Protein AF-A0A672Y900-F1 (afdb_monomer_lite)

Secondary structure (DSSP, 8-state):
-PPPPGGG-SSHHHHHHHHHHHHHHHHHHHH--TTSHHHHHHHHHHHHHHHHHHHHHHHHHIIIIIHHHHHHHS---S---THHHHHHHHHHHHHHHHHHHHHHHHHHHHHHT--

Structure (mmCIF, N/CA/C/O backbone):
data_AF-A0A672Y900-F1
#
_entry.id   AF-A0A672Y900-F1
#
loop_
_atom_site.group_PDB
_atom_site.id
_atom_site.type_symbol
_atom_site.label_atom_id
_atom_site.label_alt_id
_atom_site.label_comp_id
_atom_site.label_asym_id
_atom_site.label_entity_id
_atom_site.label_seq_id
_atom_site.pdbx_PDB_ins_code
_atom_site.Cartn_x
_atom_site.Cartn_y
_atom_site.Cartn_z
_atom_site.occupancy
_atom_site.B_iso_or_equiv
_atom_site.auth_seq_id
_atom_site.auth_comp_id
_atom_site.auth_asym_id
_atom_site.auth_atom_id
_atom_site.pdbx_PDB_model_num
ATOM 1 N N . MET A 1 1 ? -4.974 7.017 -25.668 1.00 62.59 1 MET A N 1
ATOM 2 C CA . MET A 1 1 ? -3.830 6.103 -25.881 1.00 62.59 1 MET A CA 1
ATOM 3 C C . MET A 1 1 ? -4.313 4.698 -25.581 1.00 62.59 1 MET A C 1
ATOM 5 O O . MET A 1 1 ? -5.088 4.553 -24.643 1.00 62.59 1 MET A O 1
ATOM 9 N N . ALA A 1 2 ? -3.937 3.707 -26.391 1.00 77.31 2 ALA A N 1
ATOM 10 C CA . ALA A 1 2 ? -4.138 2.308 -26.013 1.00 77.31 2 ALA A CA 1
ATOM 11 C C . ALA A 1 2 ? -3.271 1.990 -24.777 1.00 77.31 2 ALA A C 1
ATOM 13 O O . ALA A 1 2 ? -2.230 2.638 -24.615 1.00 77.31 2 ALA A O 1
ATOM 14 N N . PRO A 1 3 ? -3.694 1.067 -23.896 1.00 85.94 3 PRO A N 1
ATOM 15 C CA . PRO A 1 3 ? -2.847 0.614 -22.799 1.00 85.94 3 PRO A CA 1
ATOM 16 C C . PRO A 1 3 ? -1.556 -0.009 -23.344 1.00 85.94 3 PRO A C 1
ATOM 18 O O . PRO A 1 3 ? -1.528 -0.524 -24.465 1.00 85.94 3 PRO A O 1
ATOM 21 N N . PHE A 1 4 ? -0.483 0.073 -22.557 1.00 91.62 4 PHE A N 1
ATOM 22 C CA . PHE A 1 4 ? 0.737 -0.672 -22.852 1.00 91.62 4 PHE A CA 1
ATOM 23 C C . PHE A 1 4 ? 0.454 -2.184 -22.772 1.00 91.62 4 PHE A C 1
ATOM 25 O O . PHE A 1 4 ? -0.449 -2.576 -22.033 1.00 91.62 4 PHE A O 1
ATOM 32 N N . PRO A 1 5 ? 1.183 -3.027 -23.526 1.00 95.81 5 PRO A N 1
ATOM 33 C CA . PRO A 1 5 ? 1.076 -4.479 -23.398 1.00 95.81 5 PRO A CA 1
ATOM 34 C C . PRO A 1 5 ? 1.406 -4.953 -21.976 1.00 95.81 5 PRO A C 1
ATOM 36 O O . PRO A 1 5 ? 2.315 -4.410 -21.342 1.00 95.81 5 PRO A O 1
ATOM 39 N N . ASP A 1 6 ? 0.700 -5.980 -21.502 1.00 94.25 6 ASP A N 1
ATOM 40 C CA . ASP A 1 6 ? 0.820 -6.487 -20.128 1.00 94.25 6 ASP A CA 1
ATOM 41 C C . ASP A 1 6 ? 2.254 -6.931 -19.799 1.00 94.25 6 ASP A C 1
ATOM 43 O O . ASP A 1 6 ? 2.736 -6.731 -18.687 1.00 94.25 6 ASP A O 1
ATOM 47 N N . GLU A 1 7 ? 2.975 -7.492 -20.772 1.00 95.62 7 GLU A N 1
ATOM 48 C CA . GLU A 1 7 ? 4.339 -7.994 -20.595 1.00 95.62 7 GLU A CA 1
ATOM 49 C C . GLU A 1 7 ? 5.388 -6.906 -20.308 1.00 95.62 7 GLU A C 1
ATOM 51 O O . GLU A 1 7 ? 6.483 -7.222 -19.839 1.00 95.62 7 GLU A O 1
ATOM 56 N N . VAL A 1 8 ? 5.075 -5.634 -20.580 1.00 95.06 8 VAL A N 1
ATOM 57 C CA . VAL A 1 8 ? 5.959 -4.488 -20.296 1.00 95.06 8 VAL A CA 1
ATOM 58 C C . VAL A 1 8 ? 5.393 -3.549 -19.229 1.00 95.06 8 VAL A C 1
ATOM 60 O O . VAL A 1 8 ? 6.053 -2.572 -18.865 1.00 95.06 8 VAL A O 1
ATOM 63 N N . ASP A 1 9 ? 4.194 -3.826 -18.710 1.00 94.81 9 ASP A N 1
ATOM 64 C CA . ASP A 1 9 ? 3.574 -3.027 -17.658 1.00 94.81 9 ASP A CA 1
ATOM 65 C C . ASP A 1 9 ? 4.090 -3.442 -16.275 1.00 94.81 9 ASP A C 1
ATOM 67 O O . ASP A 1 9 ? 3.633 -4.397 -15.645 1.00 94.81 9 ASP A O 1
ATOM 71 N N . VAL A 1 10 ? 5.054 -2.671 -15.781 1.00 95.38 10 VAL A N 1
ATOM 72 C CA . VAL A 1 10 ? 5.687 -2.897 -14.477 1.00 95.38 10 VAL A CA 1
ATOM 73 C C . VAL A 1 10 ? 4.914 -2.286 -13.299 1.00 95.38 10 VAL A C 1
ATOM 75 O O . VAL A 1 10 ? 5.322 -2.479 -12.155 1.00 95.38 10 VAL A O 1
ATOM 78 N N . PHE A 1 11 ? 3.806 -1.568 -13.534 1.00 93.50 11 PHE A N 1
ATOM 79 C CA . PHE A 1 11 ? 3.117 -0.783 -12.498 1.00 93.50 11 PHE A CA 1
ATOM 80 C C . PHE A 1 11 ? 1.702 -1.274 -12.184 1.00 93.50 11 PHE A C 1
ATOM 82 O O . PHE A 1 11 ? 1.305 -1.277 -11.017 1.00 93.50 11 PHE A O 1
ATOM 89 N N . THR A 1 12 ? 0.929 -1.715 -13.180 1.00 94.19 12 THR A N 1
ATOM 90 C CA . THR A 1 12 ? -0.501 -2.025 -12.999 1.00 94.19 12 THR A CA 1
ATOM 91 C C . THR A 1 12 ? -0.748 -3.112 -11.955 1.00 94.19 12 THR A C 1
ATOM 93 O O . THR A 1 12 ? -1.586 -2.927 -11.069 1.00 94.19 12 THR A O 1
ATOM 96 N N . GLY A 1 13 ? -0.004 -4.221 -12.006 1.00 95.31 13 GLY A N 1
ATOM 97 C CA . GLY A 1 13 ? -0.116 -5.306 -11.025 1.00 95.31 13 GLY A CA 1
ATOM 98 C C . GLY A 1 13 ? 0.202 -4.845 -9.594 1.00 95.31 13 GLY A C 1
ATOM 99 O O . GLY A 1 13 ? -0.671 -4.922 -8.721 1.00 95.31 13 GLY A O 1
ATOM 100 N N . PRO A 1 14 ? 1.413 -4.314 -9.332 1.00 94.44 14 PRO A N 1
ATOM 101 C CA . PRO A 1 14 ? 1.774 -3.782 -8.019 1.00 94.44 14 PRO A CA 1
ATOM 102 C C . PRO A 1 14 ? 0.806 -2.705 -7.506 1.00 94.44 14 PRO A C 1
ATOM 104 O O . PRO A 1 14 ? 0.351 -2.777 -6.363 1.00 94.44 14 PRO A O 1
ATOM 107 N N . HIS A 1 15 ? 0.406 -1.741 -8.341 1.00 94.31 15 HIS A N 1
ATOM 108 C CA . HIS A 1 15 ? -0.487 -0.652 -7.923 1.00 94.31 15 HIS A CA 1
ATOM 109 C C . HIS A 1 15 ? -1.926 -1.113 -7.701 1.00 94.31 15 HIS A C 1
ATOM 111 O O . HIS A 1 15 ? -2.619 -0.535 -6.861 1.00 94.31 15 HIS A O 1
ATOM 117 N N . TRP A 1 16 ? -2.394 -2.158 -8.391 1.00 96.69 16 TRP A N 1
ATOM 118 C CA . TRP A 1 16 ? -3.670 -2.799 -8.066 1.00 96.69 16 TRP A CA 1
ATOM 119 C C . TRP A 1 16 ? -3.657 -3.325 -6.628 1.00 96.69 16 TRP A C 1
ATOM 121 O O . TRP A 1 16 ? -4.582 -3.044 -5.861 1.00 96.69 16 TRP A O 1
ATOM 131 N N . ARG A 1 17 ? -2.570 -3.992 -6.222 1.00 97.12 17 ARG A N 1
ATOM 132 C CA . ARG A 1 17 ? -2.396 -4.471 -4.846 1.00 97.12 17 ARG A CA 1
ATOM 133 C C . ARG A 1 17 ? -2.325 -3.316 -3.845 1.00 97.12 17 ARG A C 1
ATOM 135 O O . ARG A 1 17 ? -2.988 -3.377 -2.809 1.00 97.12 17 ARG A O 1
ATOM 142 N N . MET A 1 18 ? -1.605 -2.236 -4.162 1.00 95.88 18 MET A N 1
ATOM 143 C CA . MET A 1 18 ? -1.542 -1.058 -3.285 1.00 95.88 18 MET A CA 1
ATOM 144 C C . MET A 1 18 ? -2.930 -0.428 -3.091 1.00 95.88 18 MET A C 1
ATOM 146 O O . MET A 1 18 ? -3.342 -0.160 -1.963 1.00 95.88 18 MET A O 1
ATOM 150 N N . LYS A 1 19 ? -3.710 -0.272 -4.169 1.00 92.62 19 LYS A N 1
ATOM 151 C CA . LYS A 1 19 ? -5.094 0.234 -4.108 1.00 92.62 19 LYS A CA 1
ATOM 152 C C . LYS A 1 19 ? -6.023 -0.703 -3.337 1.00 92.62 19 LYS A C 1
ATOM 154 O O . LYS A 1 19 ? -6.871 -0.230 -2.582 1.00 92.62 19 LYS A O 1
ATOM 159 N N . GLN A 1 20 ? -5.853 -2.017 -3.484 1.00 97.06 20 GLN A N 1
ATOM 160 C CA . GLN A 1 20 ? -6.601 -3.006 -2.709 1.00 97.06 20 GLN A CA 1
ATOM 161 C C . GLN A 1 20 ? -6.346 -2.826 -1.206 1.00 97.06 20 GLN A C 1
ATOM 163 O O . GLN A 1 20 ? -7.291 -2.764 -0.423 1.00 97.06 20 GLN A O 1
ATOM 168 N N . LEU A 1 21 ? -5.081 -2.692 -0.802 1.00 96.00 21 LEU A N 1
ATOM 169 C CA . LEU A 1 21 ? -4.697 -2.442 0.588 1.00 96.00 21 LEU A CA 1
ATOM 170 C C . LEU A 1 21 ? -5.262 -1.124 1.126 1.00 96.00 21 LEU A C 1
ATOM 172 O O . LEU A 1 21 ? -5.711 -1.091 2.273 1.00 96.00 21 LEU A O 1
ATOM 176 N N . VAL A 1 22 ? -5.292 -0.074 0.294 1.00 93.88 22 VAL A N 1
ATOM 177 C CA . VAL A 1 22 ? -5.969 1.191 0.615 1.00 93.88 22 VAL A CA 1
ATOM 178 C C . VAL A 1 22 ? -7.444 0.969 0.921 1.00 93.88 22 VAL A C 1
ATOM 180 O O . VAL A 1 22 ? -7.926 1.399 1.968 1.00 93.88 22 VAL A O 1
ATOM 183 N N . GLY A 1 23 ? -8.154 0.244 0.056 1.00 93.50 23 GLY A N 1
ATOM 184 C CA . GLY A 1 23 ? -9.553 -0.109 0.290 1.00 93.50 23 GLY A CA 1
ATOM 185 C C . GLY A 1 23 ? -9.752 -0.868 1.605 1.00 93.50 23 GLY A C 1
ATOM 186 O O . GLY A 1 23 ? -10.600 -0.491 2.413 1.00 93.50 23 GLY A O 1
ATOM 187 N N . LEU A 1 24 ? -8.918 -1.882 1.857 1.00 96.56 24 LEU A N 1
ATOM 188 C CA . LEU A 1 24 ? -9.009 -2.729 3.048 1.00 96.56 24 LEU A CA 1
ATOM 189 C C . LEU A 1 24 ? -8.805 -1.946 4.350 1.00 96.56 24 LEU A C 1
ATOM 191 O O . LEU A 1 24 ? -9.588 -2.111 5.289 1.00 96.56 24 LEU A O 1
ATOM 195 N N . TYR A 1 25 ? -7.780 -1.087 4.443 1.00 94.38 25 TYR A N 1
ATOM 196 C CA . TYR A 1 25 ? -7.582 -0.325 5.679 1.00 94.38 25 TYR A CA 1
ATOM 197 C C . TYR A 1 25 ? -8.632 0.778 5.852 1.00 94.38 25 TYR A C 1
ATOM 199 O O . TYR A 1 25 ? -8.993 1.065 6.991 1.00 94.38 25 TYR A O 1
ATOM 207 N N . CYS A 1 26 ? -9.150 1.376 4.770 1.00 95.12 26 CYS A N 1
ATOM 208 C CA . CYS A 1 26 ? -10.244 2.352 4.836 1.00 95.12 26 CYS A CA 1
ATOM 209 C C . CYS A 1 26 ? -11.534 1.708 5.357 1.00 95.12 26 CYS A C 1
ATOM 211 O O . CYS A 1 26 ? -12.203 2.256 6.235 1.00 95.12 26 CYS A O 1
ATOM 213 N N . GLU A 1 27 ? -11.860 0.511 4.870 1.00 96.50 27 GLU A N 1
ATOM 214 C CA . GLU A 1 27 ? -12.989 -0.263 5.376 1.00 96.50 27 GLU A CA 1
ATOM 215 C C . GLU A 1 27 ? -12.794 -0.603 6.858 1.00 96.50 27 GLU A C 1
ATOM 217 O O . GLU A 1 27 ? -13.685 -0.354 7.676 1.00 96.50 27 GLU A O 1
ATOM 222 N N . LYS A 1 28 ? -11.610 -1.105 7.232 1.00 94.75 28 LYS A N 1
ATOM 223 C CA . LYS A 1 28 ? -11.302 -1.443 8.626 1.00 94.75 28 LYS A CA 1
ATOM 224 C C . LYS A 1 28 ? -11.375 -0.214 9.536 1.00 94.75 28 LYS A C 1
ATOM 226 O O . LYS A 1 28 ? -11.942 -0.308 10.622 1.00 94.75 28 LYS A O 1
ATOM 231 N N . LEU A 1 29 ? -10.883 0.939 9.081 1.00 94.56 29 LEU A N 1
ATOM 232 C CA . LEU A 1 29 ? -10.971 2.219 9.788 1.00 94.56 29 LEU A CA 1
ATOM 233 C C . LEU A 1 29 ? -12.429 2.584 10.098 1.00 94.56 29 LEU A C 1
ATOM 235 O O . LEU A 1 29 ? -12.743 2.904 11.240 1.00 94.56 29 LEU A O 1
ATOM 239 N N . SER A 1 30 ? -13.322 2.472 9.109 1.00 96.00 30 SER A N 1
ATOM 240 C CA . SER A 1 30 ? -14.746 2.815 9.265 1.00 96.00 30 SER A CA 1
ATOM 241 C C . SER A 1 30 ? -15.510 1.912 10.244 1.00 96.00 30 SER A C 1
ATOM 243 O O . SER A 1 30 ? -16.543 2.314 10.773 1.00 96.00 30 SER A O 1
ATOM 245 N N . LYS A 1 31 ? -15.003 0.697 10.494 1.00 95.94 31 LYS A N 1
ATOM 246 C CA . LYS A 1 31 ? -15.645 -0.331 11.331 1.00 95.94 31 LYS A CA 1
ATOM 247 C C . LYS A 1 31 ? -14.968 -0.528 12.691 1.00 95.94 31 LYS A C 1
ATOM 249 O O . LYS A 1 31 ? -15.477 -1.284 13.514 1.00 95.94 31 LYS A O 1
ATOM 254 N N . THR A 1 32 ? -13.817 0.100 12.931 1.00 93.81 32 THR A N 1
ATOM 255 C CA . THR A 1 32 ? -13.045 -0.099 14.165 1.00 93.81 32 THR A CA 1
ATOM 256 C C . THR A 1 32 ? -13.709 0.619 15.336 1.00 93.81 32 THR A C 1
ATOM 258 O O . THR A 1 32 ? -13.913 1.831 15.300 1.00 93.81 32 THR A O 1
ATOM 261 N N . ASN A 1 33 ? -13.982 -0.111 16.419 1.00 93.44 33 ASN A N 1
ATOM 262 C CA . ASN A 1 33 ? -14.373 0.497 17.684 1.00 93.44 33 ASN A CA 1
ATOM 263 C C . ASN A 1 33 ? -13.130 0.988 18.441 1.00 93.44 33 ASN A C 1
ATOM 265 O O . ASN A 1 33 ? -12.452 0.221 19.119 1.00 93.44 33 ASN A O 1
ATOM 269 N N . PHE A 1 34 ? -12.854 2.288 18.366 1.00 90.88 34 PHE A N 1
ATOM 270 C CA . PHE A 1 34 ? -11.694 2.907 19.019 1.00 90.88 34 PHE A CA 1
ATOM 271 C C . PHE A 1 34 ? -11.749 2.912 20.554 1.00 90.88 34 PHE A C 1
ATOM 273 O O . PHE A 1 34 ? -10.714 3.087 21.195 1.00 90.88 34 PHE A O 1
ATOM 280 N N . SER A 1 35 ? -12.920 2.694 21.160 1.00 91.31 35 SER A N 1
ATOM 281 C CA . SER A 1 35 ? -13.047 2.518 22.612 1.00 91.31 35 SER A CA 1
ATOM 282 C C . SER A 1 35 ? -12.713 1.090 23.060 1.00 91.31 35 SER A C 1
ATOM 284 O O . SER A 1 35 ? -12.429 0.870 24.237 1.00 91.31 35 SER A O 1
ATOM 286 N N . ASN A 1 36 ? -12.721 0.114 22.144 1.00 90.69 36 ASN A N 1
ATOM 287 C CA . ASN A 1 36 ? -12.303 -1.255 22.420 1.00 90.69 36 ASN A CA 1
ATOM 288 C C . ASN A 1 36 ? -10.796 -1.404 22.167 1.00 90.69 36 ASN A C 1
ATOM 290 O O . ASN A 1 36 ? -10.302 -1.239 21.053 1.00 90.69 36 ASN A O 1
ATOM 294 N N . ASN A 1 37 ? -10.053 -1.756 23.217 1.00 90.19 37 ASN A N 1
ATOM 295 C CA . ASN A 1 37 ? -8.600 -1.877 23.147 1.00 90.19 37 ASN A CA 1
ATOM 296 C C . ASN A 1 37 ? -8.124 -2.930 22.134 1.00 90.19 37 ASN A C 1
ATOM 298 O O . ASN A 1 37 ? -7.142 -2.710 21.426 1.00 90.19 37 ASN A O 1
ATOM 302 N N . ASN A 1 38 ? -8.820 -4.064 22.056 1.00 92.69 38 ASN A N 1
ATOM 303 C CA . ASN A 1 38 ? -8.459 -5.151 21.153 1.00 92.69 38 ASN A CA 1
ATOM 304 C C . ASN A 1 38 ? -8.695 -4.745 19.698 1.00 92.69 38 ASN A C 1
ATOM 306 O O . ASN A 1 38 ? -7.814 -4.958 18.863 1.00 92.69 38 ASN A O 1
ATOM 310 N N . ASP A 1 39 ? -9.825 -4.096 19.411 1.00 92.38 39 ASP A N 1
ATOM 311 C CA . ASP A 1 39 ? -10.138 -3.601 18.068 1.00 92.38 39 ASP A CA 1
ATOM 312 C C . ASP A 1 39 ? -9.132 -2.531 17.636 1.00 92.38 39 ASP A C 1
ATOM 314 O O . ASP A 1 39 ? -8.574 -2.614 16.541 1.00 92.38 39 ASP A O 1
ATOM 318 N N . PHE A 1 40 ? -8.807 -1.586 18.526 1.00 92.38 40 PHE A N 1
ATOM 319 C CA . PHE A 1 40 ? -7.784 -0.571 18.276 1.00 92.38 40 PHE A CA 1
ATOM 320 C C . PHE A 1 40 ? -6.414 -1.187 17.958 1.00 92.38 40 PHE A C 1
ATOM 322 O O . PHE A 1 40 ? -5.775 -0.832 16.965 1.00 92.38 40 PHE A O 1
ATOM 329 N N . ARG A 1 41 ? -5.956 -2.149 18.771 1.00 94.06 41 ARG A N 1
ATOM 330 C CA . ARG A 1 41 ? -4.668 -2.828 18.556 1.00 94.06 41 ARG A CA 1
ATOM 331 C C . ARG A 1 41 ? -4.661 -3.641 17.262 1.00 94.06 41 ARG A C 1
ATOM 333 O O . ARG A 1 41 ? -3.690 -3.558 16.514 1.00 94.06 41 ARG A O 1
ATOM 340 N N . SER A 1 42 ? -5.738 -4.373 16.977 1.00 96.00 42 SER A N 1
ATOM 341 C CA . SER A 1 42 ? -5.917 -5.126 15.726 1.00 96.00 42 SER A CA 1
ATOM 342 C C . SER A 1 42 ? -5.898 -4.206 14.503 1.00 96.00 42 SER A C 1
ATOM 344 O O . SER A 1 42 ? -5.346 -4.556 13.454 1.00 96.00 42 SER A O 1
ATOM 346 N N . PHE A 1 43 ? -6.477 -3.010 14.616 1.00 95.62 43 PHE A N 1
ATOM 347 C CA . PHE A 1 43 ? -6.425 -2.007 13.561 1.00 95.62 43 PHE A CA 1
ATOM 348 C C . PHE A 1 43 ? -5.001 -1.480 13.344 1.00 95.62 43 PHE A C 1
ATOM 350 O O . PHE A 1 43 ? -4.505 -1.545 12.220 1.00 95.62 43 PHE A O 1
ATOM 357 N N . LEU A 1 44 ? -4.297 -1.065 14.403 1.00 96.12 44 LEU A N 1
ATOM 358 C CA . LEU A 1 44 ? -2.912 -0.591 14.290 1.00 96.12 44 LEU A CA 1
ATOM 359 C C . LEU A 1 44 ? -1.951 -1.661 13.754 1.00 96.12 44 LEU A C 1
ATOM 361 O O . LEU A 1 44 ? -1.112 -1.357 12.912 1.00 96.12 44 LEU A O 1
ATOM 365 N N . GLN A 1 45 ? -2.083 -2.920 14.181 1.00 96.62 45 GLN A N 1
ATOM 366 C CA . GLN A 1 45 ? -1.289 -4.026 13.630 1.00 96.62 45 GLN A CA 1
ATOM 367 C C . GLN A 1 45 ? -1.535 -4.210 12.129 1.00 96.62 45 GLN A C 1
ATOM 369 O O . GLN A 1 45 ? -0.591 -4.439 11.374 1.00 96.62 45 GLN A O 1
ATOM 374 N N . SER A 1 46 ? -2.790 -4.063 11.693 1.00 97.62 46 SER A N 1
ATOM 375 C CA . SER A 1 46 ? -3.153 -4.093 10.274 1.00 97.62 46 SER A CA 1
ATOM 376 C C . SER A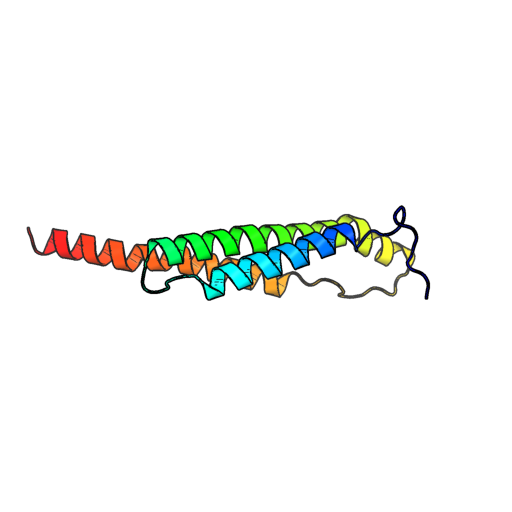 1 46 ? -2.490 -2.958 9.501 1.00 97.62 46 SER A C 1
ATOM 378 O O . SER A 1 46 ? -1.939 -3.203 8.435 1.00 97.62 46 SER A O 1
ATOM 380 N N . LEU A 1 47 ? -2.504 -1.737 10.045 1.00 96.75 47 LEU A N 1
ATOM 381 C CA . LEU A 1 47 ? -1.842 -0.586 9.431 1.00 96.75 47 LEU A CA 1
ATOM 382 C C . LEU A 1 47 ? -0.326 -0.788 9.345 1.00 96.75 47 LEU A C 1
ATOM 384 O O . LEU A 1 47 ? 0.251 -0.554 8.288 1.00 96.75 47 LEU A O 1
ATOM 388 N N . CYS A 1 48 ? 0.315 -1.295 10.402 1.00 97.00 48 CYS A N 1
ATOM 389 C CA . CYS A 1 48 ? 1.735 -1.648 10.371 1.00 97.00 48 CYS A CA 1
ATOM 390 C C . CYS A 1 48 ? 2.056 -2.651 9.256 1.00 97.00 48 CYS A C 1
ATOM 392 O O . CYS A 1 48 ? 3.024 -2.456 8.527 1.00 97.00 48 CYS A O 1
ATOM 394 N N . ALA A 1 49 ? 1.268 -3.721 9.116 1.00 97.50 49 ALA A N 1
ATOM 395 C CA . ALA A 1 49 ? 1.476 -4.713 8.063 1.00 97.50 49 ALA A CA 1
ATOM 396 C C . ALA A 1 49 ? 1.312 -4.097 6.664 1.00 97.50 49 ALA A C 1
ATOM 398 O O . ALA A 1 49 ? 2.199 -4.243 5.825 1.00 97.50 49 ALA A O 1
ATOM 399 N N . THR A 1 50 ? 0.235 -3.341 6.440 1.00 96.75 50 THR A N 1
ATOM 400 C CA . THR A 1 50 ? -0.023 -2.681 5.155 1.00 96.75 50 THR A CA 1
ATOM 401 C C . THR A 1 50 ? 1.077 -1.690 4.778 1.00 96.75 50 THR A C 1
ATOM 403 O O . THR A 1 50 ? 1.570 -1.713 3.655 1.00 96.75 50 THR A O 1
ATOM 406 N N . PHE A 1 51 ? 1.511 -0.838 5.708 1.00 95.44 51 PHE A N 1
ATOM 407 C CA . PHE A 1 51 ? 2.526 0.176 5.414 1.00 95.44 51 PHE A CA 1
ATOM 408 C C . PHE A 1 51 ? 3.931 -0.419 5.258 1.00 95.44 51 PHE A C 1
ATOM 410 O O . PHE A 1 51 ? 4.759 0.159 4.558 1.00 95.44 51 PHE A O 1
ATOM 417 N N . LYS A 1 52 ? 4.204 -1.598 5.836 1.00 96.12 52 LYS A N 1
ATOM 418 C CA . LYS A 1 52 ? 5.405 -2.377 5.495 1.00 96.12 52 LYS A CA 1
ATOM 419 C C . LYS A 1 52 ? 5.356 -2.878 4.052 1.00 96.12 52 LYS A C 1
ATOM 421 O O . LYS A 1 52 ? 6.379 -2.833 3.378 1.00 96.12 52 LYS A O 1
ATOM 426 N N . GLU A 1 53 ? 4.188 -3.303 3.569 1.00 97.06 53 GLU A N 1
ATOM 427 C CA . GLU A 1 53 ? 4.013 -3.703 2.166 1.00 97.06 53 GLU A CA 1
ATOM 428 C C . GLU A 1 53 ? 4.175 -2.503 1.217 1.00 97.06 53 GLU A C 1
ATOM 430 O O . GLU A 1 53 ? 4.871 -2.621 0.214 1.00 97.06 53 GLU A O 1
ATOM 435 N N . PHE A 1 54 ? 3.646 -1.326 1.575 1.00 94.25 54 PHE A N 1
ATOM 436 C CA . PHE A 1 54 ? 3.886 -0.079 0.827 1.00 94.25 54 PHE A CA 1
ATOM 437 C C . PHE A 1 54 ? 5.370 0.276 0.760 1.00 94.25 54 PHE A C 1
ATOM 439 O O . PHE A 1 54 ? 5.883 0.608 -0.304 1.00 94.25 54 PHE A O 1
ATOM 446 N N . LYS A 1 55 ? 6.080 0.150 1.884 1.00 92.94 55 LYS A N 1
ATOM 447 C CA . LYS A 1 55 ? 7.515 0.422 1.927 1.00 92.94 55 LYS A CA 1
ATOM 448 C C . LYS A 1 55 ? 8.306 -0.554 1.055 1.00 92.94 55 LYS A C 1
ATOM 450 O O . LYS A 1 55 ? 9.185 -0.135 0.311 1.00 92.94 55 LYS A O 1
ATOM 455 N N . MET A 1 56 ? 7.974 -1.842 1.112 1.00 95.12 56 MET A N 1
ATOM 456 C CA . MET A 1 56 ? 8.582 -2.858 0.250 1.00 95.12 56 MET A CA 1
ATOM 457 C C . MET A 1 56 ? 8.305 -2.579 -1.235 1.00 95.12 56 MET A C 1
ATOM 459 O O . MET A 1 56 ? 9.205 -2.720 -2.057 1.00 95.12 56 MET A O 1
ATOM 463 N N . HIS A 1 57 ? 7.087 -2.155 -1.579 1.00 94.62 57 HIS A N 1
ATOM 464 C CA . HIS A 1 57 ? 6.725 -1.758 -2.938 1.00 94.62 57 HIS A CA 1
ATOM 465 C C . HIS A 1 57 ? 7.610 -0.615 -3.456 1.00 94.62 57 HIS A C 1
ATOM 467 O O . HIS A 1 57 ? 8.224 -0.769 -4.510 1.00 94.62 57 HIS A O 1
ATOM 473 N N . GLU A 1 58 ? 7.764 0.469 -2.688 1.00 91.12 58 GLU A N 1
ATOM 474 C CA . GLU A 1 58 ? 8.653 1.576 -3.068 1.00 91.12 58 GLU A CA 1
ATOM 475 C C . GLU A 1 58 ? 10.124 1.137 -3.168 1.00 91.12 58 GLU A C 1
ATOM 477 O O . GLU A 1 58 ? 10.857 1.606 -4.037 1.00 91.12 58 GLU A O 1
ATOM 482 N N . GLN A 1 59 ? 10.582 0.226 -2.302 1.00 92.25 59 GLN A N 1
ATOM 483 C CA . GLN A 1 59 ? 11.946 -0.315 -2.365 1.00 92.25 59 GLN A CA 1
ATOM 484 C C . GLN A 1 59 ? 12.191 -1.109 -3.653 1.00 92.25 59 GLN A C 1
ATOM 486 O O . GLN A 1 59 ? 13.208 -0.893 -4.309 1.00 92.25 59 GLN A O 1
ATOM 491 N N . ILE A 1 60 ? 11.248 -1.973 -4.043 1.00 93.75 60 ILE A N 1
ATOM 492 C CA . ILE A 1 60 ? 11.332 -2.750 -5.285 1.00 93.75 60 ILE A CA 1
ATOM 493 C C . ILE A 1 60 ? 11.332 -1.818 -6.502 1.00 93.75 60 ILE A C 1
ATOM 495 O O . ILE A 1 60 ? 12.167 -1.979 -7.391 1.00 93.75 60 ILE A O 1
ATOM 499 N N . GLU A 1 61 ? 10.438 -0.824 -6.546 1.00 92.12 61 GLU A N 1
ATOM 500 C CA . GLU A 1 61 ? 10.412 0.151 -7.645 1.00 92.12 61 GLU A CA 1
ATOM 501 C C . GLU A 1 61 ? 11.735 0.924 -7.737 1.00 92.12 61 GLU A C 1
ATOM 503 O O . GLU A 1 61 ? 12.291 1.077 -8.827 1.00 92.12 61 GLU A O 1
ATOM 508 N N . ASN A 1 62 ? 12.286 1.355 -6.601 1.00 90.12 62 ASN A N 1
ATOM 509 C CA . ASN A 1 62 ? 13.563 2.061 -6.562 1.00 90.12 62 ASN A CA 1
ATOM 510 C C . ASN A 1 62 ? 14.733 1.210 -7.074 1.00 90.12 62 ASN A C 1
ATOM 512 O O . ASN A 1 62 ? 15.525 1.691 -7.885 1.00 90.12 62 ASN A O 1
ATOM 516 N N . GLU A 1 63 ? 14.835 -0.042 -6.626 1.00 92.88 63 GLU A N 1
ATOM 517 C CA . GLU A 1 63 ? 15.951 -0.933 -6.959 1.00 92.88 63 GLU A CA 1
ATOM 518 C C . GLU A 1 63 ? 15.886 -1.434 -8.409 1.00 92.88 63 GLU A C 1
ATOM 520 O O . GLU A 1 63 ? 16.894 -1.408 -9.118 1.00 92.88 63 GLU A O 1
ATOM 525 N N . TYR A 1 64 ? 14.705 -1.845 -8.878 1.00 94.88 64 TYR A N 1
ATOM 526 C CA . TYR A 1 64 ? 14.567 -2.571 -10.146 1.00 94.88 64 TYR A CA 1
ATOM 527 C C . TYR A 1 64 ? 14.056 -1.724 -11.313 1.00 94.88 64 TYR A C 1
ATOM 529 O O . TYR A 1 64 ? 14.215 -2.131 -12.463 1.00 94.88 64 TYR A O 1
ATOM 537 N N . ILE A 1 65 ? 13.454 -0.559 -11.057 1.00 92.56 65 ILE A N 1
ATOM 538 C CA . ILE A 1 65 ? 12.868 0.283 -12.111 1.00 92.56 65 ILE A CA 1
ATOM 539 C C . ILE A 1 65 ? 13.566 1.639 -12.147 1.00 92.56 65 ILE A C 1
ATOM 541 O O . ILE A 1 65 ? 14.226 1.978 -13.131 1.00 92.56 65 ILE A O 1
ATOM 545 N N . ILE A 1 66 ? 13.448 2.416 -11.070 1.00 90.25 66 ILE A N 1
ATOM 546 C CA . ILE A 1 66 ? 13.875 3.817 -11.045 1.00 90.25 66 ILE A CA 1
ATOM 547 C C . ILE A 1 66 ? 15.395 3.931 -11.114 1.00 90.25 66 ILE A C 1
ATOM 549 O O . ILE A 1 66 ? 15.887 4.741 -11.897 1.00 90.25 66 ILE A O 1
ATOM 553 N N . GLY A 1 67 ? 16.147 3.098 -10.386 1.00 89.50 67 GLY A N 1
ATOM 554 C CA . GLY A 1 67 ? 17.611 3.108 -10.437 1.00 89.50 67 GLY A CA 1
ATOM 555 C C . GLY A 1 67 ? 18.159 2.858 -11.847 1.00 89.50 67 GLY A C 1
ATOM 556 O O . GLY A 1 67 ? 19.026 3.593 -12.323 1.00 89.50 67 GLY 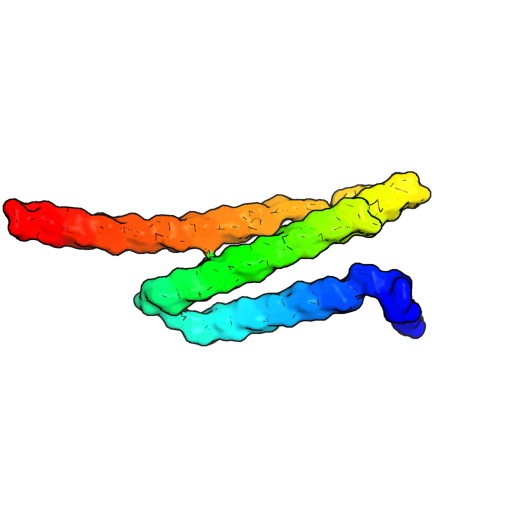A O 1
ATOM 557 N N . LEU A 1 68 ? 17.596 1.883 -12.568 1.00 91.94 68 LEU A N 1
ATOM 558 C CA . LEU A 1 68 ? 17.973 1.597 -13.959 1.00 91.94 68 LEU A CA 1
ATOM 559 C C . LEU A 1 68 ? 17.540 2.715 -14.915 1.00 91.94 68 LEU A C 1
ATOM 561 O O . LEU A 1 68 ? 18.285 3.083 -15.826 1.00 91.94 68 LEU A O 1
ATOM 565 N N . LEU A 1 69 ? 16.345 3.271 -14.713 1.00 91.19 69 LEU A N 1
ATOM 566 C CA . LEU A 1 69 ? 15.835 4.376 -15.521 1.00 91.19 69 LEU A CA 1
ATOM 567 C C . LEU A 1 69 ? 16.695 5.637 -15.349 1.00 91.19 69 LEU A C 1
ATOM 569 O O . LEU A 1 69 ? 17.040 6.288 -16.333 1.00 91.19 69 LEU A O 1
ATOM 573 N N . GLN A 1 70 ? 17.106 5.945 -14.118 1.00 89.12 70 GLN A N 1
ATOM 574 C CA . GLN A 1 70 ? 18.016 7.042 -13.793 1.00 89.12 70 GLN A CA 1
ATOM 575 C C . GLN A 1 70 ? 19.360 6.900 -14.503 1.00 89.12 70 GLN A C 1
ATOM 577 O O . GLN A 1 70 ? 19.812 7.855 -15.135 1.00 89.12 70 GLN A O 1
ATOM 582 N N . GLN A 1 71 ? 19.961 5.707 -14.454 1.00 88.50 71 GLN A N 1
ATOM 583 C CA . GLN A 1 71 ? 21.228 5.420 -15.132 1.00 88.50 71 GLN A CA 1
ATOM 584 C C . GLN A 1 71 ? 21.149 5.609 -16.652 1.00 88.50 71 GLN A C 1
ATOM 586 O O . GLN A 1 71 ? 22.138 5.993 -17.271 1.00 88.50 71 GLN A O 1
ATOM 591 N N . ARG A 1 72 ? 19.992 5.331 -17.265 1.00 92.12 72 ARG A N 1
ATOM 592 C CA . ARG A 1 72 ? 19.816 5.400 -18.725 1.00 92.12 72 ARG A CA 1
ATOM 593 C C . ARG A 1 72 ? 19.406 6.779 -19.224 1.00 92.12 72 ARG A C 1
ATOM 595 O O . ARG A 1 72 ? 19.814 7.170 -20.313 1.00 92.12 72 ARG A O 1
ATOM 602 N N . CYS A 1 73 ? 18.573 7.491 -18.469 1.00 87.56 73 CYS A N 1
ATOM 603 C CA . CYS A 1 73 ? 17.953 8.730 -18.933 1.00 87.56 73 CYS A CA 1
ATOM 604 C C . CYS A 1 73 ? 18.583 9.995 -18.342 1.00 87.56 73 CYS A C 1
ATOM 606 O O . CYS A 1 73 ? 18.377 11.062 -18.909 1.00 87.56 73 CYS A O 1
ATOM 608 N N . CYS A 1 74 ? 19.326 9.912 -17.230 1.00 77.12 74 CYS A N 1
ATOM 609 C CA . CYS A 1 74 ? 19.989 11.043 -16.556 1.00 77.12 74 CYS A CA 1
ATOM 610 C C . CYS A 1 74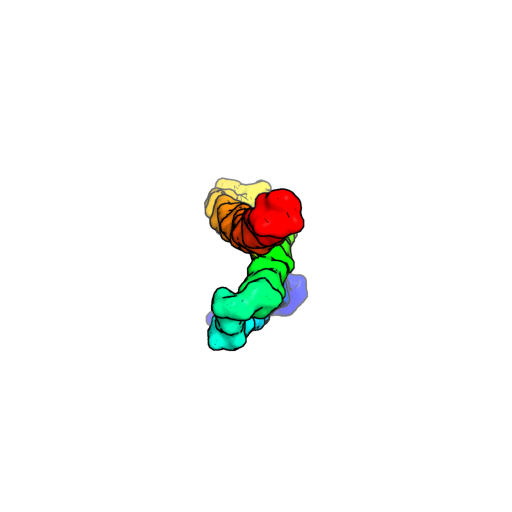 ? 19.081 12.246 -16.200 1.00 77.12 74 CYS A C 1
ATOM 612 O O . CYS A 1 74 ? 19.587 13.300 -15.827 1.00 77.12 74 CYS A O 1
ATOM 614 N N . THR A 1 75 ? 17.753 12.110 -16.295 1.00 76.12 75 THR A N 1
ATOM 615 C CA . THR A 1 75 ? 16.765 13.184 -16.066 1.00 76.12 75 THR A CA 1
ATOM 616 C C . THR A 1 75 ? 15.762 12.874 -14.954 1.00 76.12 75 THR A C 1
ATOM 618 O O . THR A 1 75 ? 14.882 13.683 -14.665 1.00 76.12 75 THR A O 1
ATOM 621 N N . VAL A 1 76 ? 15.877 11.709 -14.315 1.00 71.00 76 VAL A N 1
ATOM 622 C CA . VAL A 1 76 ? 14.942 11.251 -13.284 1.00 71.00 76 VAL A CA 1
ATOM 623 C C . VAL A 1 76 ? 15.491 11.616 -11.904 1.00 71.00 76 VAL A C 1
ATOM 625 O O . VAL A 1 76 ? 16.439 11.007 -11.419 1.00 71.00 76 VAL A O 1
ATOM 628 N N . TYR A 1 77 ? 14.889 12.604 -11.245 1.00 62.62 77 TYR A N 1
ATOM 629 C CA . TYR A 1 77 ? 15.287 13.053 -9.907 1.00 62.62 77 TYR A CA 1
ATOM 630 C C . TYR A 1 77 ? 14.114 12.919 -8.929 1.00 62.62 77 TYR A C 1
ATOM 632 O O . TYR A 1 77 ? 13.000 13.319 -9.251 1.00 62.62 77 TYR A O 1
ATOM 640 N N . ASN A 1 78 ? 14.376 12.391 -7.728 1.00 63.50 78 ASN A N 1
ATOM 641 C CA . ASN A 1 78 ? 13.468 12.415 -6.569 1.00 63.50 78 ASN A CA 1
ATOM 642 C C . ASN A 1 78 ? 12.031 11.904 -6.812 1.00 63.50 78 ASN A C 1
ATOM 644 O O . ASN A 1 78 ? 11.076 12.541 -6.373 1.00 63.50 78 ASN A O 1
ATOM 648 N N . VAL A 1 79 ? 11.852 10.767 -7.491 1.00 62.75 79 VAL A N 1
ATOM 649 C CA . VAL A 1 79 ? 10.497 10.277 -7.823 1.00 62.75 79 VAL A CA 1
ATOM 650 C C . VAL A 1 79 ? 9.835 9.507 -6.667 1.00 62.75 79 VAL A C 1
ATOM 652 O O . VAL A 1 79 ? 8.623 9.599 -6.505 1.00 62.75 79 VAL A O 1
ATOM 655 N N . HIS A 1 80 ? 10.611 8.835 -5.805 1.00 63.31 80 HIS A N 1
ATOM 656 C CA . HIS A 1 80 ? 10.099 8.079 -4.649 1.00 63.31 80 HIS A CA 1
ATOM 657 C C . HIS A 1 80 ? 10.900 8.407 -3.380 1.00 63.31 80 HIS A C 1
ATOM 659 O O . HIS A 1 80 ? 12.026 7.945 -3.207 1.00 63.31 80 HIS A O 1
ATOM 665 N N . SER A 1 81 ? 10.343 9.229 -2.486 1.00 63.16 81 SER A N 1
ATOM 666 C CA . SER A 1 81 ? 10.951 9.552 -1.186 1.00 63.16 81 SER A CA 1
ATOM 667 C C . SER A 1 81 ? 10.233 8.823 -0.036 1.00 63.16 81 SER A C 1
ATOM 669 O O . SER A 1 81 ? 9.087 9.162 0.262 1.00 63.16 81 SER A O 1
ATOM 671 N N . ASP A 1 82 ? 10.935 7.917 0.660 1.00 68.06 82 ASP A N 1
ATOM 672 C CA . ASP A 1 82 ? 10.448 7.040 1.762 1.00 68.06 82 ASP A CA 1
ATOM 673 C C . ASP A 1 82 ? 9.990 7.797 3.036 1.00 68.06 82 ASP A C 1
ATOM 675 O O . ASP A 1 82 ? 9.446 7.214 3.979 1.00 68.06 82 ASP A O 1
ATOM 679 N N . ASN A 1 83 ? 10.199 9.116 3.113 1.00 62.31 83 ASN A N 1
ATOM 680 C CA . ASN A 1 83 ? 10.087 9.852 4.379 1.00 62.31 83 ASN A CA 1
ATOM 681 C C . ASN A 1 83 ? 8.697 9.735 5.025 1.00 62.31 83 ASN A C 1
ATOM 683 O O . ASN A 1 83 ? 8.592 9.601 6.241 1.00 62.31 83 ASN A O 1
ATOM 687 N N . LYS A 1 84 ? 7.626 9.696 4.227 1.00 83.44 84 LYS A N 1
ATOM 688 C CA . LYS A 1 84 ? 6.260 9.641 4.768 1.00 83.44 84 LYS A CA 1
ATOM 689 C C . LYS A 1 84 ? 5.869 8.249 5.267 1.00 83.44 84 LYS A C 1
ATOM 691 O O . LYS A 1 84 ? 5.171 8.146 6.272 1.00 83.44 84 LYS A O 1
ATOM 696 N N . LEU A 1 85 ? 6.310 7.171 4.614 1.00 88.06 85 LEU A N 1
ATOM 697 C CA . LEU A 1 85 ? 5.951 5.809 5.031 1.00 88.06 85 LEU A CA 1
ATOM 698 C C . LEU A 1 85 ? 6.623 5.431 6.350 1.00 88.06 85 LEU A C 1
ATOM 700 O O . LEU A 1 85 ? 5.982 4.875 7.244 1.00 88.06 85 LEU A O 1
ATOM 704 N N . SER A 1 86 ? 7.897 5.791 6.495 1.00 88.56 86 SER A N 1
ATOM 705 C CA . SER A 1 86 ? 8.652 5.561 7.726 1.00 88.56 86 SER A CA 1
ATOM 706 C C . SER A 1 86 ? 8.086 6.351 8.916 1.00 88.56 86 SER A C 1
ATOM 708 O O . SER A 1 86 ? 7.961 5.803 10.014 1.00 88.56 86 SER A O 1
ATOM 710 N N . GLU A 1 87 ? 7.665 7.602 8.703 1.00 91.81 87 GLU A N 1
ATOM 711 C CA . GLU A 1 87 ? 6.979 8.406 9.725 1.00 91.81 87 GLU A CA 1
ATOM 712 C C . GLU A 1 87 ? 5.654 7.770 10.173 1.00 91.81 87 GLU A C 1
ATOM 714 O O . GLU A 1 87 ? 5.394 7.650 11.375 1.00 91.81 87 GLU A O 1
ATOM 719 N N . MET A 1 88 ? 4.840 7.297 9.223 1.00 92.88 88 MET A N 1
ATOM 720 C CA . MET A 1 88 ? 3.561 6.644 9.521 1.00 92.88 88 MET A CA 1
ATOM 721 C C . MET A 1 88 ? 3.748 5.327 10.283 1.00 92.88 88 MET A C 1
ATOM 723 O O . MET A 1 88 ? 3.047 5.080 11.265 1.00 92.88 88 MET A O 1
ATOM 727 N N . LEU A 1 89 ? 4.732 4.505 9.903 1.00 93.31 89 LEU A N 1
ATOM 728 C CA . LEU A 1 89 ? 5.074 3.287 10.646 1.00 93.31 89 LEU A CA 1
ATOM 729 C C . LEU A 1 89 ? 5.480 3.598 12.091 1.00 93.31 89 LEU A C 1
ATOM 731 O O . LEU A 1 89 ? 4.963 2.967 13.016 1.00 93.31 89 LEU A O 1
ATOM 735 N N . SER A 1 90 ? 6.325 4.614 12.299 1.00 92.94 90 SER A N 1
ATOM 736 C CA . SER A 1 90 ? 6.715 5.054 13.644 1.00 92.94 90 SER A CA 1
ATOM 737 C C . SER A 1 90 ? 5.507 5.495 14.475 1.00 92.94 90 SER A C 1
ATOM 739 O O . SER A 1 90 ? 5.417 5.174 15.662 1.00 92.94 90 SER A O 1
ATOM 741 N N . LEU A 1 91 ? 4.549 6.201 13.866 1.00 92.38 91 LEU A N 1
ATOM 742 C CA . LEU A 1 91 ? 3.312 6.612 14.529 1.00 92.38 91 LEU A CA 1
ATOM 743 C C . LEU A 1 91 ? 2.485 5.404 14.996 1.00 92.38 91 LEU A C 1
ATOM 745 O O . LEU A 1 91 ? 2.028 5.375 16.142 1.00 92.38 91 LEU A O 1
ATOM 749 N N . PHE A 1 92 ? 2.316 4.392 14.144 1.00 92.62 92 PHE A N 1
ATOM 750 C CA . PHE A 1 92 ? 1.539 3.196 14.484 1.00 92.62 92 PHE A CA 1
ATOM 751 C C . PHE A 1 92 ? 2.208 2.359 15.574 1.00 92.62 92 PHE A C 1
ATOM 753 O O . PHE A 1 92 ? 1.543 1.917 16.515 1.00 92.62 92 PHE A O 1
ATOM 760 N N . GLU A 1 93 ? 3.527 2.188 15.499 1.00 92.38 93 GLU A N 1
ATOM 761 C CA . GLU A 1 93 ? 4.301 1.490 16.524 1.00 92.38 93 GLU A CA 1
ATOM 762 C C . GLU A 1 93 ? 4.203 2.213 17.871 1.00 92.38 93 GLU A C 1
ATOM 764 O O . GLU A 1 93 ? 3.897 1.587 18.890 1.00 92.38 93 GLU A O 1
ATOM 769 N N . LYS A 1 94 ? 4.339 3.547 17.884 1.00 91.69 94 LYS A N 1
ATOM 770 C CA . LYS A 1 94 ? 4.111 4.356 19.092 1.00 91.69 94 LYS A CA 1
ATOM 771 C C . LYS A 1 94 ? 2.712 4.136 19.664 1.00 91.69 94 LYS A C 1
ATOM 773 O O . LYS A 1 94 ? 2.597 3.947 20.872 1.00 91.69 94 LYS A O 1
ATOM 778 N N . GLY A 1 95 ? 1.672 4.091 18.828 1.00 88.88 95 GLY A N 1
ATOM 779 C CA . GLY A 1 95 ? 0.303 3.775 19.253 1.00 88.88 95 GLY A CA 1
ATOM 780 C C . GLY A 1 95 ? 0.158 2.377 19.874 1.00 88.88 95 GLY A C 1
ATOM 781 O O . GLY A 1 95 ? -0.524 2.205 20.884 1.00 88.88 95 GLY A O 1
ATOM 782 N N . LEU A 1 96 ? 0.845 1.368 19.329 1.00 89.06 96 LEU A N 1
ATOM 783 C CA . LEU A 1 96 ? 0.832 -0.000 19.867 1.00 89.06 96 LEU A CA 1
ATOM 784 C C . LEU A 1 96 ? 1.564 -0.129 21.209 1.00 89.06 96 LEU A C 1
ATOM 786 O O . LEU A 1 96 ? 1.171 -0.960 22.042 1.00 89.06 96 LEU A O 1
ATOM 790 N N . HIS A 1 97 ? 2.620 0.662 21.404 1.00 85.25 97 HIS A N 1
ATOM 791 C CA . HIS A 1 97 ? 3.431 0.684 22.620 1.00 85.25 97 HIS A CA 1
ATOM 792 C C . HIS A 1 97 ? 2.821 1.550 23.732 1.00 85.25 97 HIS A C 1
ATOM 794 O O . HIS A 1 97 ? 2.833 1.136 24.890 1.00 85.25 97 HIS A O 1
ATOM 800 N N . SER A 1 98 ? 2.242 2.709 23.413 1.00 72.81 98 SER A N 1
ATOM 801 C CA . SER A 1 98 ? 1.675 3.636 24.405 1.00 72.81 98 SER A CA 1
ATOM 802 C C . SER A 1 98 ? 0.438 3.072 25.108 1.00 72.81 98 SER A C 1
ATOM 804 O O . SER A 1 98 ? 0.252 3.272 26.307 1.00 72.81 98 SER A O 1
ATOM 806 N N . VAL A 1 99 ? -0.363 2.264 24.412 1.00 61.31 99 VAL A N 1
ATOM 807 C CA . VAL A 1 99 ? -1.524 1.586 25.005 1.00 61.31 99 VAL A CA 1
ATOM 808 C C . VAL A 1 99 ? -1.132 0.552 26.068 1.00 61.31 99 VAL A C 1
ATOM 810 O O . VAL A 1 99 ? -1.882 0.345 27.024 1.00 61.31 99 VAL A O 1
ATOM 813 N N . LYS A 1 100 ? 0.056 -0.065 25.970 1.00 55.94 100 LYS A N 1
ATOM 814 C CA . LYS A 1 100 ? 0.554 -0.964 27.027 1.00 55.94 100 LYS A CA 1
ATOM 815 C C . LYS A 1 100 ? 0.792 -0.222 28.343 1.00 55.94 100 LYS A C 1
ATOM 817 O O . LYS A 1 100 ? 0.575 -0.807 29.400 1.00 55.94 100 LYS A O 1
ATOM 822 N N . PHE A 1 101 ? 1.206 1.046 28.287 1.00 50.59 101 PHE A N 1
ATOM 823 C CA . PHE A 1 101 ? 1.552 1.813 29.482 1.00 50.59 101 PHE A CA 1
ATOM 824 C C . PHE A 1 101 ? 0.341 2.130 30.350 1.00 50.59 101 PHE A C 1
ATOM 826 O O . PHE A 1 101 ? 0.441 1.967 31.557 1.00 50.59 101 PHE A O 1
ATOM 833 N N . TYR A 1 102 ? -0.809 2.493 29.779 1.00 50.81 102 TYR A N 1
ATOM 834 C CA . TYR A 1 102 ? -2.007 2.750 30.587 1.00 50.81 102 TYR A CA 1
ATOM 835 C C . TYR A 1 102 ? -2.505 1.485 31.299 1.00 50.81 102 TYR A C 1
ATOM 837 O O . TYR A 1 102 ? -2.857 1.551 32.473 1.00 50.81 102 TYR A O 1
ATOM 845 N N . LEU A 1 103 ? -2.454 0.318 30.646 1.00 51.59 103 LEU A N 1
ATOM 846 C CA . LEU A 1 103 ? -2.848 -0.945 31.279 1.00 51.59 103 LEU A CA 1
ATOM 847 C C . LEU A 1 103 ? -1.833 -1.407 32.342 1.00 51.59 103 LEU A C 1
ATOM 849 O O . LEU A 1 103 ? -2.236 -1.851 33.415 1.00 51.59 103 LEU A O 1
ATOM 853 N N . MET A 1 104 ? -0.526 -1.266 32.079 1.00 51.22 104 MET A N 1
ATOM 854 C CA . MET A 1 104 ? 0.515 -1.554 33.075 1.00 51.22 104 MET A CA 1
ATOM 855 C C . MET A 1 104 ? 0.452 -0.595 34.265 1.00 51.22 104 MET A C 1
ATOM 857 O O . MET A 1 104 ? 0.585 -1.058 35.389 1.00 51.22 104 MET A O 1
ATOM 861 N N . LEU A 1 105 ? 0.189 0.701 34.060 1.00 52.44 105 LEU A N 1
ATOM 862 C CA . LEU A 1 105 ? 0.034 1.655 35.162 1.00 52.44 105 LEU A CA 1
ATOM 863 C C . LEU A 1 105 ? -1.184 1.312 36.027 1.00 52.44 105 LEU A C 1
ATOM 865 O O . LEU A 1 105 ? -1.080 1.348 37.248 1.00 52.44 105 LEU A O 1
ATOM 869 N N . TYR A 1 106 ? -2.316 0.939 35.416 1.00 49.97 106 TYR A N 1
ATOM 870 C CA . TYR A 1 106 ? -3.506 0.491 36.150 1.00 49.97 106 TYR A CA 1
ATOM 871 C C . TYR A 1 106 ? -3.251 -0.805 36.930 1.00 49.97 106 TYR A C 1
ATOM 873 O O . TYR A 1 106 ? -3.680 -0.917 38.076 1.00 49.97 106 TYR A O 1
ATOM 881 N N . MET A 1 107 ? -2.511 -1.760 36.361 1.00 46.00 107 MET A N 1
ATOM 882 C CA . MET A 1 107 ? -2.135 -2.993 37.061 1.00 46.00 107 MET A CA 1
ATOM 883 C C . MET A 1 107 ? -1.124 -2.743 38.185 1.00 46.00 107 MET A C 1
ATOM 885 O O . MET A 1 107 ? -1.299 -3.269 39.279 1.00 46.00 107 MET A O 1
ATOM 889 N N . SER A 1 108 ? -0.128 -1.880 37.979 1.00 46.84 108 SER A N 1
ATOM 890 C CA . SER A 1 108 ? 0.804 -1.467 39.032 1.00 46.84 108 SER A CA 1
ATOM 891 C C . SER A 1 108 ? 0.109 -0.669 40.141 1.00 46.84 108 SER A C 1
ATOM 893 O O . SER A 1 108 ? 0.389 -0.914 41.309 1.00 46.84 108 SER A O 1
ATOM 895 N N . LEU A 1 109 ? -0.845 0.219 39.826 1.00 45.94 109 LEU A N 1
ATOM 896 C CA . LEU A 1 109 ? -1.652 0.908 40.843 1.00 45.94 109 LEU A CA 1
ATOM 897 C C . LEU A 1 109 ? -2.573 -0.051 41.610 1.00 45.94 109 LEU A C 1
ATOM 899 O O . LEU A 1 109 ? -2.737 0.118 42.815 1.00 45.94 109 LEU A O 1
ATOM 903 N N . CYS A 1 110 ? -3.173 -1.045 40.946 1.00 45.53 110 CYS A N 1
ATOM 904 C CA . CYS A 1 110 ? -3.985 -2.063 41.619 1.00 45.53 110 CYS A CA 1
ATOM 905 C C . CYS A 1 110 ? -3.149 -2.957 42.544 1.00 45.53 110 CYS A C 1
ATOM 907 O O . CYS A 1 110 ? -3.640 -3.319 43.610 1.00 45.53 110 CYS A O 1
ATOM 909 N N . ILE A 1 111 ? -1.905 -3.277 42.175 1.00 49.22 111 ILE A N 1
ATOM 910 C CA . ILE A 1 111 ? -0.985 -4.053 43.020 1.00 49.22 111 ILE A CA 1
ATOM 911 C C . ILE A 1 111 ? -0.500 -3.213 44.213 1.00 49.22 111 ILE A C 1
ATOM 913 O O . ILE A 1 111 ? -0.512 -3.699 45.334 1.00 49.22 111 ILE A O 1
ATOM 917 N N . VAL A 1 112 ? -0.163 -1.933 44.014 1.00 49.31 112 VAL A N 1
ATOM 918 C CA . VAL A 1 112 ? 0.310 -1.043 45.097 1.00 49.31 112 VAL A CA 1
ATOM 919 C C . VAL A 1 112 ? -0.810 -0.611 46.055 1.00 49.31 112 VAL A C 1
ATOM 921 O O . VAL A 1 112 ? -0.533 -0.284 47.200 1.00 49.31 112 VAL A O 1
ATOM 924 N N . ARG A 1 113 ? -2.082 -0.610 45.632 1.00 41.47 113 ARG A N 1
ATOM 925 C CA . ARG A 1 113 ? -3.229 -0.281 46.507 1.00 41.47 113 ARG A CA 1
ATOM 926 C C . ARG A 1 113 ? -3.823 -1.475 47.266 1.00 41.47 113 ARG A C 1
ATOM 928 O O . ARG A 1 113 ? -4.700 -1.257 48.095 1.00 41.47 113 ARG A O 1
ATOM 935 N N . ASN A 1 114 ? -3.386 -2.701 46.976 1.00 42.34 114 ASN A N 1
ATOM 936 C CA . ASN A 1 114 ? -3.814 -3.925 47.670 1.00 42.34 114 ASN A CA 1
ATOM 937 C C . ASN A 1 114 ? -2.661 -4.611 48.437 1.00 42.34 114 ASN A C 1
ATOM 939 O O . ASN A 1 114 ? -2.789 -5.779 48.808 1.00 42.34 114 ASN A O 1
ATOM 943 N N . CYS A 1 115 ? -1.559 -3.895 48.679 1.00 41.19 115 CYS A N 1
ATOM 944 C CA . CYS A 1 115 ? -0.480 -4.280 49.590 1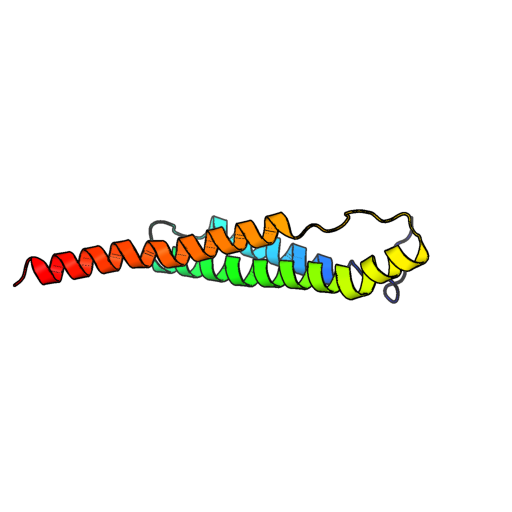.00 41.19 115 CYS A CA 1
ATOM 945 C C . CYS A 1 115 ? -0.320 -3.228 50.688 1.00 41.19 115 CYS A C 1
ATOM 947 O O . CYS A 1 115 ? -0.542 -2.033 50.388 1.00 41.19 115 CYS A O 1
#

Radius of gyration: 20.77 Å; chains: 1; bounding box: 37×21×76 Å

Sequence (115 aa):
MAPFPDEVDVFTGPHWRMKQLVGLYCEKLSKTNFSNNNDFRSFLQSLCATFKEFKMHEQIENEYIIGLLQQRCCTVYNVHSDNKLSEMLSLFEKGLHSVKFYLMLYMSLCIVRNC

Foldseek 3Di:
DDDDDPVPDPDPVLVVVLVVLVVVLVVLVVVADPVDPVSLLVSLVSLLVSLVSVLVSLVCCVPPPQVVVCVPPVPDPDPDDCVVSVVSNVVSVCVNVVVVVVVVVVVVVVVVVVD

Organism: NCBI:txid375764

pLDDT: mean 83.84, std 16.99, range [41.19, 97.62]

=== Feature glossary ===
A reading guide for the features in this record.

Start from the sequence.

  · Sequence gives the chain of amino acids in standard one-letter code (A=alanine, C=cysteine, …, Y=tyrosine), read N→C. It is the only feature that is directly encoded by the gene; all structural features are derived from the folded form of this sequence.

Fold it, and you get atomic coordinates and the backbone conformation that goes with them.

  · Structure coordinates are given as an mmCIF _atom_site loop: one row per atom with element, residue name, chain id, sequence number, and x/y/z position in Å. Only the four main-chain atoms per residue are included here; side chains are omitted to keep the record compact.

  · Backbone dihedral angles. Every residue except chain termini has a φ (preceding-C → N → Cα → C) and a ψ (N → Cα → C → next-N). They are reported in degrees following the IUPAC sign convention. Secondary structure is essentially a statement about which (φ, ψ) basin each residue occupies.

  · Eight-state secondary structure (DSSP): H is the canonical α-helix, G the tighter 3₁₀-helix, I the wider π-helix; E/B are β-structure, T and S are turns and bends, and '-' is everything else. DSSP derives these from the pattern of main-chain N–H···O=C hydrogen bonds, not from the sequence.

  · SS3 is a coarse helix/strand/coil call (letters a/b/c) made by the P-SEA algorithm from inter-Cα distances and dihedrals. It is less detailed than DSSP but needs only Cα positions.

Summarize the fold with a handful of shape descriptors and a per-residue structural alphabet.

  · Radius of gyration (Rg) is the root-mean-square distance of Cα atoms from their centroid — a single number for overall size and compactness. A globular domain of N residues has Rg ≈ 2.2·N^0.38 Å; an extended or disordered chain has a much larger Rg. The Cα contact count is the number of residue pairs whose Cα atoms are within 8 Å and are more than four positions apart in sequence — a standard proxy for tertiary packing density. The bounding box is the smallest axis-aligned box enclosing all Cα atoms.

  · 3Di is Foldseek's structural alphabet. Each residue is assigned one of twenty discrete states based on how its Cα sits relative to its spatial (not sequential) neighbors. Aligning 3Di strings finds structural homologs roughly as well as full 3D superposition, but orders of magnitude faster.

  · Solvent-accessible surface area (SASA) is the area in Å² traced out by the centre of a 1.4 Å probe sphere (a water molecule) rolled over the protein's van der Waals surface (Shrake–Rupley / Lee–Richards construction). Buried residues have near-zero SASA; fully exposed residues can exceed 200 Å². The total SASA scales roughly with the number of surface residues.

Ask how reliable the model is.

  · For AlphaFold models, the B-factor field carries pLDDT — the model's own estimate of local accuracy on a 0–100 scale. Regions with pLDDT<50 should be treated as essentially unmodeled; they often correspond to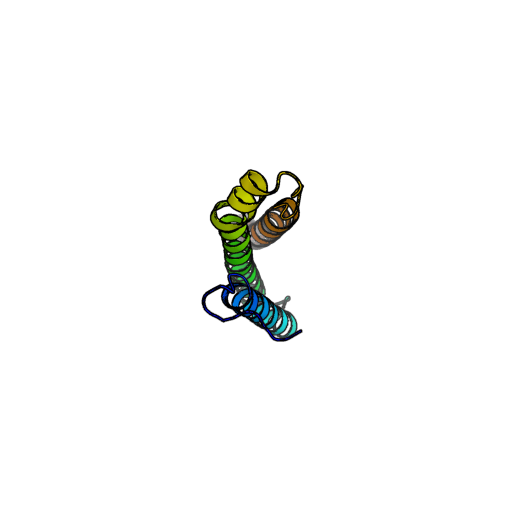 intrinsically disordered segments.

  · For experimental (PDB) structures, the B-factor (temperature factor) quantifies the positional spread of each atom in the crystal — a combination of thermal vibration and static disorder — in units of Å². High B-factors mark flexible loops or poorly resolved regions; low B-factors mark the rigid, well-ordered core.

  · Predicted Aligned Error (PAE) is an AlphaFold confidence matrix: entry (i, j) is the expected error in the position of residue j, in ångströms, when the prediction is superimposed on the true structure at residue i. Low PAE within a block of residues means that block is internally rigid and well-predicted; high PAE between two blocks means their relative placement is uncertain even if each block individually is confident.

Place it in context: what it resembles, what it is annotated as, and how it looks.

  · Structural nearest neighbors (via Foldseek easy-search vs the PDB). Reported per hit: target PDB id, E-value, and alignment TM-score. A TM-score above ~0.5 is the conventional threshold for 'same fold'.

  · Functional annotations link the protein to curated databases. InterPro entries identify conserved domains and families by matching the sequence against member-database signatures (Pfam, PROSITE, CDD, …). Gene Ontology (GO) terms describe molecular function, biological process, and cellular component in a controlled vocabulary. CATH places the structure in a hierarchical fold classification (Class/Architecture/Topology/Homologous-superfamily). The organism is the source species.

  · The contact map is a binary N×N matrix image: pixel (i, j) is dark where Cα_i and Cα_j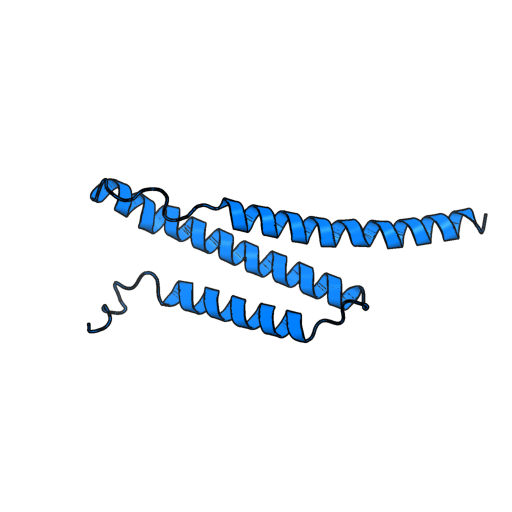 are within 8 Å and |i−j|>4. Because the |i−j|>4 filter removes local helical contacts, off-diagonal stripes parallel to the main diagonal indicate parallel β-sheets; stripes perpendicular to it indicate antiparallel β-sheets. The Ramachandran plot scatters every residue's (φ, ψ) pair against the sterically allowed regions. The PAE heatmap renders the predicted-aligned-error matrix.

  · Six rendered views show the 3D structure from the faces of a cube — i.e. along ±x, ±y, ±z. Rendering representation is drawn randomly per protein from cartoon (secondary-structure ribbons), sticks (backbone bonds), or molecular surface; coloring is either N→C rainbow (blue at the N-terminus through red at the C-terminus) or one color per chain.